Protein AF-A0A6G5R3B9-F1 (afdb_monomer)

Structure (mmCIF, N/CA/C/O backbone):
data_AF-A0A6G5R3B9-F1
#
_entry.id   AF-A0A6G5R3B9-F1
#
loop_
_atom_site.group_PDB
_atom_site.id
_atom_site.type_symbol
_atom_site.label_atom_id
_atom_site.label_alt_id
_atom_site.label_comp_id
_atom_site.label_asym_id
_atom_site.label_entity_id
_atom_site.label_seq_id
_atom_site.pdbx_PDB_ins_code
_atom_site.Cartn_x
_atom_site.Cartn_y
_atom_site.Cartn_z
_atom_site.occupancy
_atom_site.B_iso_or_equiv
_atom_site.auth_seq_id
_atom_site.auth_comp_id
_atom_site.auth_asym_id
_atom_site.auth_atom_id
_atom_site.pdbx_PDB_model_num
ATOM 1 N N . MET A 1 1 ? -19.213 12.180 7.618 1.00 56.50 1 MET A N 1
ATOM 2 C CA . MET A 1 1 ? -18.028 12.809 6.990 1.00 56.50 1 MET A CA 1
ATOM 3 C C . MET A 1 1 ? -17.253 11.734 6.245 1.00 56.50 1 MET A C 1
ATOM 5 O O . MET A 1 1 ? -17.249 10.604 6.716 1.00 56.50 1 MET A O 1
ATOM 9 N N . LYS A 1 2 ? -16.659 12.046 5.086 1.00 70.25 2 LYS A N 1
ATOM 10 C CA . LYS A 1 2 ? -15.743 11.108 4.414 1.00 70.25 2 LYS A CA 1
ATOM 11 C C . LYS A 1 2 ? -14.425 11.051 5.210 1.00 70.25 2 LYS A C 1
ATOM 13 O O . LYS A 1 2 ? -14.021 12.110 5.693 1.00 70.25 2 LYS A O 1
ATOM 18 N N . PRO A 1 3 ? -13.776 9.883 5.359 1.00 77.25 3 PRO A N 1
ATOM 19 C CA . PRO A 1 3 ? -12.455 9.799 5.979 1.00 77.25 3 PRO A CA 1
ATOM 20 C C . PRO A 1 3 ? -11.465 10.720 5.258 1.00 77.25 3 PRO A C 1
ATOM 22 O O . PRO A 1 3 ? -11.470 10.792 4.027 1.00 77.25 3 PRO A O 1
ATOM 25 N N . GLN A 1 4 ? -10.622 11.426 6.011 1.00 81.69 4 GLN A N 1
ATOM 26 C CA . GLN A 1 4 ? -9.548 12.234 5.440 1.00 81.69 4 GLN A CA 1
ATOM 27 C C . GLN A 1 4 ? -8.257 11.423 5.453 1.00 81.69 4 GLN A C 1
ATOM 29 O O . GLN A 1 4 ? -7.667 11.254 6.514 1.00 81.69 4 GLN A O 1
ATOM 34 N N . ASN A 1 5 ? -7.837 10.948 4.276 1.00 84.88 5 ASN A N 1
ATOM 35 C CA . ASN A 1 5 ? -6.619 10.154 4.123 1.00 84.88 5 ASN A CA 1
ATOM 36 C C . ASN A 1 5 ? -5.405 10.855 4.741 1.00 84.88 5 ASN A C 1
ATOM 38 O O . ASN A 1 5 ? -5.154 12.035 4.474 1.00 84.88 5 ASN A O 1
ATOM 42 N N . ILE A 1 6 ? -4.603 10.083 5.472 1.00 90.50 6 ILE A N 1
ATOM 43 C CA . ILE A 1 6 ? -3.259 10.492 5.874 1.00 90.50 6 ILE A CA 1
ATOM 44 C C . ILE A 1 6 ? -2.420 10.734 4.613 1.00 90.50 6 ILE A C 1
ATOM 46 O O . ILE A 1 6 ? -2.393 9.906 3.698 1.00 90.50 6 ILE A O 1
ATOM 50 N N . LYS A 1 7 ? -1.758 11.891 4.573 1.00 91.62 7 LYS A N 1
ATOM 51 C CA . LYS A 1 7 ? -0.744 12.244 3.579 1.00 91.62 7 LYS A CA 1
ATOM 52 C C . LYS A 1 7 ? 0.597 12.219 4.292 1.00 91.62 7 LYS A C 1
ATOM 54 O O . LYS A 1 7 ? 0.813 13.045 5.172 1.00 91.62 7 LYS A O 1
ATOM 59 N N . SER A 1 8 ? 1.437 11.248 3.969 1.00 89.38 8 SER A N 1
ATOM 60 C CA . SER A 1 8 ? 2.784 11.185 4.518 1.00 89.38 8 SER A CA 1
ATOM 61 C C . SER A 1 8 ? 3.747 12.034 3.685 1.00 89.38 8 SER A C 1
ATOM 63 O O . SER A 1 8 ? 3.457 12.387 2.539 1.00 89.38 8 SER A O 1
ATOM 65 N N . GLY A 1 9 ? 4.876 12.384 4.290 1.00 86.12 9 GLY A N 1
ATOM 66 C CA . GLY A 1 9 ? 5.941 13.193 3.705 1.00 86.12 9 GLY A CA 1
ATOM 67 C C . GLY A 1 9 ? 7.141 12.363 3.258 1.00 86.12 9 GLY A C 1
ATOM 68 O O . GLY A 1 9 ? 7.019 11.191 2.884 1.00 86.12 9 GLY A O 1
ATOM 69 N N . GLU A 1 10 ? 8.315 12.982 3.295 1.00 86.06 10 GLU A N 1
ATOM 70 C CA . GLU A 1 10 ? 9.565 12.350 2.882 1.00 86.06 10 GLU A CA 1
ATOM 71 C C . GLU A 1 10 ? 9.964 11.216 3.833 1.00 86.06 10 GLU A C 1
ATOM 73 O O . GLU A 1 10 ? 9.561 11.183 4.996 1.00 86.06 10 GLU A O 1
ATOM 78 N N . TYR A 1 11 ? 10.757 10.261 3.337 1.00 85.62 11 TYR A N 1
ATOM 79 C CA . TYR A 1 11 ? 11.266 9.133 4.130 1.00 85.62 11 TYR A CA 1
ATOM 80 C C . TYR A 1 11 ? 10.169 8.366 4.885 1.00 85.62 11 TYR A C 1
ATOM 82 O O . TYR A 1 11 ? 10.341 7.965 6.039 1.00 85.62 11 TYR A O 1
ATOM 90 N N . THR A 1 12 ? 9.018 8.185 4.233 1.00 88.25 12 THR A N 1
ATOM 91 C CA . THR A 1 12 ? 7.913 7.402 4.784 1.00 88.25 12 THR A CA 1
ATOM 92 C C . THR A 1 12 ? 8.336 5.946 4.965 1.00 88.25 12 THR A C 1
ATOM 94 O O . THR A 1 12 ? 8.810 5.322 4.017 1.00 88.25 12 THR A O 1
ATOM 97 N N . GLN A 1 13 ? 8.100 5.381 6.149 1.00 87.12 13 GLN A N 1
ATOM 98 C CA . GLN A 1 13 ? 8.350 3.968 6.441 1.00 87.12 13 GLN A CA 1
ATOM 99 C C . GLN A 1 13 ? 7.181 3.318 7.181 1.00 87.12 13 GLN A C 1
ATOM 101 O O . GLN A 1 13 ? 6.541 3.932 8.044 1.00 87.12 13 GLN A O 1
ATOM 106 N N . ILE A 1 14 ? 6.940 2.041 6.878 1.00 88.19 14 ILE A N 1
ATOM 107 C CA . ILE A 1 14 ? 6.053 1.177 7.656 1.00 88.19 14 ILE A CA 1
ATOM 108 C C . ILE A 1 14 ? 6.839 0.625 8.847 1.00 88.19 14 ILE A C 1
ATOM 110 O O . ILE A 1 14 ? 7.830 -0.071 8.685 1.00 88.19 14 ILE A O 1
ATOM 114 N N . ILE A 1 15 ? 6.378 0.917 10.063 1.00 87.00 15 ILE A N 1
ATOM 115 C CA . ILE A 1 15 ? 7.025 0.444 11.299 1.00 87.00 15 ILE A CA 1
ATOM 116 C C . ILE A 1 15 ? 6.544 -0.963 11.652 1.00 87.00 15 ILE A C 1
ATOM 118 O O . ILE A 1 15 ? 7.289 -1.789 12.167 1.00 87.00 15 ILE A O 1
ATOM 122 N N . SER A 1 16 ? 5.246 -1.210 11.470 1.00 80.75 16 SER A N 1
ATOM 123 C CA . SER A 1 16 ? 4.626 -2.500 11.772 1.00 80.75 16 SER A CA 1
ATOM 124 C C . SER A 1 16 ? 3.259 -2.603 11.108 1.00 80.75 16 SER A C 1
ATOM 126 O O . SER A 1 16 ? 2.480 -1.645 11.141 1.00 80.75 16 SER A O 1
ATOM 128 N N . GLY A 1 17 ? 2.971 -3.770 10.531 1.00 70.50 17 GLY A N 1
ATOM 129 C CA . GLY A 1 17 ? 1.651 -4.128 10.020 1.00 70.50 17 GLY A CA 1
ATOM 130 C C . GLY A 1 17 ? 0.786 -4.766 11.103 1.00 70.50 17 GLY A C 1
ATOM 131 O O . GLY A 1 17 ? 1.277 -5.513 11.953 1.00 70.50 17 GLY A O 1
ATOM 132 N N . ALA A 1 18 ? -0.514 -4.492 11.078 1.00 66.12 18 ALA A N 1
ATOM 133 C CA . ALA A 1 18 ? -1.452 -5.254 11.887 1.00 66.12 18 ALA A CA 1
ATOM 134 C C . ALA A 1 18 ? -1.640 -6.659 11.298 1.00 66.12 18 ALA A C 1
ATOM 136 O O . ALA A 1 18 ? -1.528 -6.876 10.091 1.00 66.12 18 ALA A O 1
ATOM 137 N N . LYS A 1 19 ? -1.966 -7.635 12.149 1.00 61.69 19 LYS A N 1
ATOM 138 C CA . LYS A 1 19 ? -2.357 -8.963 11.666 1.00 61.69 19 LYS A CA 1
ATOM 139 C C . LYS A 1 19 ? -3.733 -8.860 11.008 1.00 61.69 19 LYS A C 1
ATOM 141 O O . LYS A 1 19 ? -4.649 -8.298 11.606 1.00 61.69 19 LYS A O 1
ATOM 146 N N . ASN A 1 20 ? -3.869 -9.419 9.802 1.00 59.00 20 ASN A N 1
ATOM 147 C CA . ASN A 1 20 ? -5.153 -9.522 9.106 1.00 59.00 20 ASN A CA 1
ATOM 148 C C . ASN A 1 20 ? -6.224 -10.089 10.048 1.00 59.00 20 ASN A C 1
ATOM 150 O O . ASN A 1 20 ? -6.000 -11.100 10.718 1.00 59.00 20 ASN A O 1
ATOM 154 N N . VAL A 1 21 ? -7.390 -9.444 10.088 1.00 55.31 21 VAL A N 1
ATOM 155 C CA . VAL A 1 21 ? -8.541 -9.942 10.844 1.00 55.31 21 VAL A CA 1
ATOM 156 C C . VAL A 1 21 ? -9.086 -11.156 10.093 1.00 55.31 21 VAL A C 1
ATOM 158 O O . VAL A 1 21 ? -9.680 -11.018 9.025 1.00 55.31 21 VAL A O 1
ATOM 161 N N . SER A 1 22 ? -8.845 -12.360 10.613 1.00 43.34 22 SER A N 1
ATOM 162 C CA . SER A 1 22 ? -9.251 -13.601 9.955 1.00 43.34 22 SER A CA 1
ATOM 163 C C . SER A 1 22 ? -10.773 -13.784 10.004 1.00 43.34 22 SER A C 1
ATOM 165 O O . SER A 1 22 ? -11.402 -13.838 11.060 1.00 43.34 22 SER A O 1
ATOM 167 N N . GLY A 1 23 ? -11.386 -13.873 8.826 1.00 51.28 23 GLY A N 1
ATOM 168 C CA . GLY A 1 23 ? -12.807 -14.152 8.648 1.00 51.28 23 GLY A CA 1
ATOM 169 C C . GLY A 1 23 ? -13.193 -14.030 7.178 1.00 51.28 23 GLY A C 1
ATOM 170 O O . GLY A 1 23 ? -12.762 -13.095 6.505 1.00 51.28 23 GLY A O 1
ATOM 171 N N . LYS A 1 24 ? -13.996 -14.971 6.661 1.00 48.69 24 LYS A N 1
ATOM 172 C CA . LYS A 1 24 ? -14.506 -14.914 5.279 1.00 48.69 24 LYS A CA 1
ATOM 173 C C . LYS A 1 24 ? -15.148 -13.542 5.016 1.00 48.69 24 LYS A C 1
ATOM 175 O O . LYS A 1 24 ? -16.070 -13.161 5.732 1.00 48.69 24 LYS A O 1
ATOM 180 N N . GLY A 1 25 ? -14.643 -12.817 4.014 1.00 56.09 25 GLY A N 1
ATOM 181 C CA . GLY A 1 25 ? -15.168 -11.512 3.587 1.00 56.09 25 GLY A CA 1
ATOM 182 C C . GLY A 1 25 ? -14.800 -10.313 4.472 1.00 56.09 25 GLY A C 1
ATOM 183 O O . GLY A 1 25 ? -15.400 -9.255 4.321 1.00 56.09 25 GLY A O 1
ATOM 184 N N . LYS A 1 26 ? -13.852 -10.449 5.412 1.00 66.62 26 LYS A N 1
ATOM 185 C CA . LYS A 1 26 ? -13.404 -9.340 6.282 1.00 66.62 26 LYS A CA 1
ATOM 186 C C . LYS A 1 26 ? -11.974 -8.874 6.022 1.00 66.62 26 LYS A C 1
ATOM 188 O O . LYS A 1 26 ? -11.505 -7.990 6.732 1.00 66.62 26 LYS A O 1
ATOM 193 N N . GLU A 1 27 ? -11.282 -9.434 5.034 1.00 86.38 27 GLU A N 1
ATOM 194 C CA . GLU A 1 27 ? -9.974 -8.909 4.650 1.00 86.38 27 GLU A CA 1
ATOM 195 C C . GLU A 1 27 ? -10.163 -7.599 3.887 1.00 86.38 27 GLU A C 1
ATOM 197 O O . GLU A 1 27 ? -10.815 -7.542 2.845 1.00 86.38 27 GLU A O 1
ATOM 202 N N . TYR A 1 28 ? -9.603 -6.527 4.431 1.00 90.25 28 TYR A N 1
ATOM 203 C CA . TYR A 1 28 ? -9.568 -5.237 3.771 1.00 90.25 28 TYR A CA 1
ATOM 204 C C . TYR A 1 28 ? -8.252 -4.538 4.040 1.00 90.25 28 TYR A C 1
ATOM 206 O O . TYR A 1 28 ? -7.588 -4.750 5.057 1.00 90.25 28 TYR A O 1
ATOM 214 N N . LEU A 1 29 ? -7.925 -3.657 3.113 1.00 92.56 29 LEU A N 1
ATOM 215 C CA . LEU A 1 29 ? -6.812 -2.744 3.210 1.00 92.56 29 LEU A CA 1
ATOM 216 C C . LEU A 1 29 ? -7.344 -1.329 3.423 1.00 92.56 29 LEU A C 1
ATOM 218 O O . LEU A 1 29 ? -8.463 -0.982 3.037 1.00 92.56 29 LEU A O 1
ATOM 222 N N . VAL A 1 30 ? -6.523 -0.510 4.054 1.00 92.50 30 VAL A N 1
ATOM 223 C CA . VAL A 1 30 ? -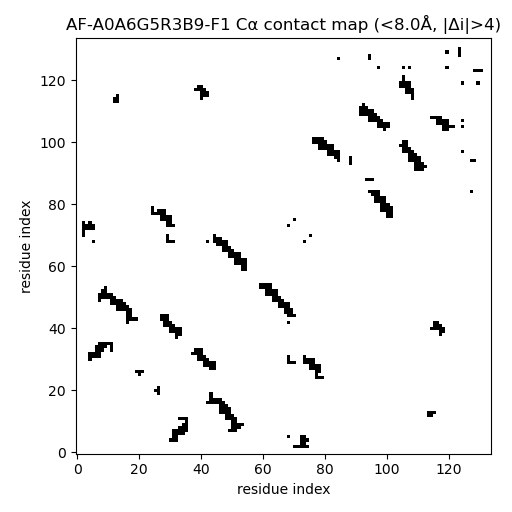6.715 0.927 4.200 1.00 92.50 30 VAL A CA 1
ATOM 224 C C . VAL A 1 30 ? -5.592 1.619 3.454 1.00 92.50 30 VAL A C 1
ATOM 226 O O . VAL A 1 30 ? -4.449 1.159 3.482 1.00 92.50 30 VAL A O 1
ATOM 229 N N . ARG A 1 31 ? -5.913 2.704 2.752 1.00 92.38 31 ARG A N 1
ATOM 230 C CA . ARG A 1 31 ? -4.904 3.422 1.968 1.00 92.38 31 ARG A CA 1
ATOM 231 C C . ARG A 1 31 ? -4.254 4.567 2.736 1.00 92.38 31 ARG A C 1
ATOM 233 O O . ARG A 1 31 ? -4.746 4.988 3.771 1.00 92.38 31 ARG A O 1
ATOM 240 N N . PHE A 1 32 ? -3.175 5.127 2.237 1.00 92.50 32 PHE A N 1
ATOM 241 C CA . PHE A 1 32 ? -2.725 6.470 2.591 1.00 92.50 32 PHE A CA 1
ATOM 242 C C . PHE A 1 32 ? -1.906 7.007 1.419 1.00 92.50 32 PHE A C 1
ATOM 244 O O . PHE A 1 32 ? -1.511 6.239 0.542 1.00 92.50 32 PHE A O 1
ATOM 251 N N . TYR A 1 33 ? -1.720 8.318 1.336 1.00 91.62 33 TYR A N 1
ATOM 252 C CA . TYR A 1 33 ? -0.903 8.895 0.271 1.00 91.62 33 TYR A CA 1
ATOM 253 C C . TYR A 1 33 ? 0.556 8.938 0.719 1.00 91.62 33 TYR A C 1
ATOM 255 O O . TYR A 1 33 ? 0.839 9.569 1.738 1.00 91.62 33 TYR A O 1
ATOM 263 N N . ASN A 1 34 ? 1.450 8.286 -0.025 1.00 88.75 34 ASN A N 1
ATOM 264 C CA . ASN A 1 34 ? 2.885 8.324 0.216 1.00 88.75 34 ASN A CA 1
ATOM 265 C C . ASN A 1 34 ? 3.533 9.457 -0.587 1.00 88.75 34 ASN A C 1
ATOM 267 O O . ASN A 1 34 ? 3.667 9.364 -1.807 1.00 88.75 34 ASN A O 1
ATOM 271 N N . GLY A 1 35 ? 3.961 10.515 0.105 1.00 85.38 35 GLY A N 1
ATOM 272 C CA . GLY A 1 35 ? 4.610 11.671 -0.515 1.00 85.38 35 GLY A CA 1
ATOM 273 C C . GLY A 1 35 ? 5.953 11.368 -1.186 1.00 85.38 35 GLY A C 1
ATOM 274 O O . GLY A 1 35 ? 6.281 12.031 -2.161 1.00 85.38 35 GLY A O 1
ATOM 275 N N . MET A 1 36 ? 6.691 10.351 -0.727 1.00 82.31 36 MET A N 1
ATOM 276 C CA . MET A 1 36 ? 8.008 9.984 -1.270 1.00 82.31 36 MET A CA 1
ATOM 277 C C . MET A 1 36 ? 7.927 9.452 -2.704 1.00 82.31 36 MET A C 1
ATOM 279 O O . MET A 1 36 ? 8.798 9.745 -3.513 1.00 82.31 36 MET 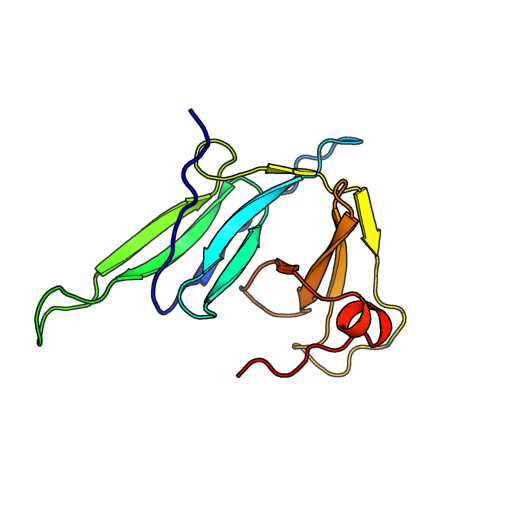A O 1
ATOM 283 N N . ILE A 1 37 ? 6.887 8.673 -3.010 1.00 83.06 37 ILE A N 1
ATOM 284 C CA . ILE A 1 37 ? 6.684 8.070 -4.338 1.00 83.06 37 ILE A CA 1
ATOM 285 C C . ILE A 1 37 ? 5.528 8.710 -5.115 1.00 83.06 37 ILE A C 1
ATOM 287 O O . ILE A 1 37 ? 5.267 8.336 -6.249 1.00 83.06 37 ILE A O 1
ATOM 291 N N . GLY A 1 38 ? 4.822 9.675 -4.519 1.00 87.88 38 GLY A N 1
ATOM 292 C CA . GLY A 1 38 ? 3.733 10.401 -5.174 1.00 87.88 38 GLY A CA 1
ATOM 293 C C . GLY A 1 38 ? 2.460 9.578 -5.410 1.00 87.88 38 GLY A C 1
ATOM 294 O O . GLY A 1 38 ? 1.648 9.932 -6.263 1.00 87.88 38 GLY A O 1
ATOM 295 N N . GLU A 1 39 ? 2.266 8.481 -4.674 1.00 89.06 39 GLU A N 1
ATOM 296 C CA . GLU A 1 39 ? 1.223 7.489 -4.957 1.00 89.06 39 GLU A CA 1
ATOM 297 C C . GLU A 1 39 ? 0.456 7.044 -3.704 1.00 89.06 39 GLU A C 1
ATOM 299 O O . GLU A 1 39 ? 0.893 7.218 -2.565 1.00 89.06 39 GLU A O 1
ATOM 304 N N . TYR A 1 40 ? -0.728 6.457 -3.909 1.00 91.38 40 TYR A N 1
ATOM 305 C CA . TYR A 1 40 ? -1.464 5.804 -2.828 1.00 91.38 40 TYR A CA 1
ATOM 306 C C . TYR A 1 40 ? -0.882 4.424 -2.540 1.00 91.38 40 TYR A C 1
ATOM 308 O O . TYR A 1 40 ? -0.814 3.572 -3.422 1.00 91.38 40 TYR A O 1
ATOM 316 N N . MET A 1 41 ? -0.579 4.189 -1.270 1.00 91.38 41 MET A N 1
ATOM 317 C CA . MET A 1 41 ? -0.222 2.881 -0.745 1.00 91.38 41 MET A CA 1
ATOM 318 C C . MET A 1 41 ? -1.369 2.290 0.054 1.00 91.38 41 MET A C 1
ATOM 320 O O . MET A 1 41 ? -2.147 3.021 0.665 1.00 91.38 41 MET A O 1
ATOM 324 N N . TYR A 1 42 ? -1.447 0.966 0.093 1.00 93.25 42 TYR A N 1
ATOM 325 C CA . TYR A 1 42 ? -2.455 0.219 0.830 1.00 93.25 42 TYR A CA 1
ATOM 326 C C . TYR A 1 42 ? -1.775 -0.678 1.860 1.00 93.25 42 TYR A C 1
ATOM 328 O O . TYR A 1 42 ? -0.734 -1.279 1.601 1.00 93.25 42 TYR A O 1
ATOM 336 N N . VAL A 1 43 ? -2.357 -0.752 3.051 1.00 91.56 43 VAL A N 1
ATOM 337 C CA . VAL A 1 43 ? -1.832 -1.505 4.193 1.00 91.56 43 VAL A CA 1
ATOM 338 C C . VAL A 1 43 ? -2.982 -2.114 4.988 1.00 91.56 43 VAL A C 1
ATOM 340 O O . VAL A 1 43 ? -4.140 -1.738 4.823 1.00 91.56 43 VAL A O 1
ATOM 343 N N . THR A 1 44 ? -2.685 -3.058 5.873 1.00 90.50 44 THR A N 1
ATOM 344 C CA . THR A 1 44 ? -3.671 -3.566 6.834 1.00 90.50 44 THR A CA 1
ATOM 345 C C . THR A 1 44 ? -4.137 -2.461 7.785 1.00 90.50 44 THR A C 1
ATOM 347 O O . THR A 1 44 ? -3.356 -1.586 8.161 1.00 90.50 44 THR A O 1
ATOM 350 N N . GLU A 1 45 ? -5.392 -2.497 8.228 1.00 89.81 45 GLU A N 1
ATOM 351 C CA . GLU A 1 45 ? -5.854 -1.554 9.253 1.00 89.81 45 GLU A CA 1
ATOM 352 C C . GLU A 1 45 ? -5.092 -1.727 10.567 1.00 89.81 45 GLU A C 1
ATOM 354 O O . GLU A 1 45 ? -4.949 -2.838 11.058 1.00 89.81 45 GLU A O 1
ATOM 359 N N . GLY A 1 46 ? -4.648 -0.619 11.159 1.00 89.88 46 GLY A N 1
ATOM 360 C CA . GLY A 1 46 ? -3.810 -0.603 12.355 1.00 89.88 46 GLY A CA 1
ATOM 361 C C . GLY A 1 46 ? -2.312 -0.532 12.049 1.00 89.88 46 GLY A C 1
ATOM 362 O O . GLY A 1 46 ? -1.516 -0.457 12.985 1.00 89.88 46 GLY A O 1
ATOM 363 N N . THR A 1 47 ? -1.915 -0.522 10.771 1.00 91.44 47 THR A N 1
ATOM 364 C CA . THR A 1 47 ? -0.518 -0.308 10.376 1.00 91.44 47 THR A CA 1
ATOM 365 C C . THR A 1 47 ? -0.009 1.035 10.886 1.00 91.44 47 THR A C 1
ATOM 367 O O . THR A 1 47 ? -0.652 2.073 10.711 1.00 91.44 47 THR A O 1
ATOM 370 N N . LYS A 1 48 ? 1.175 1.009 11.499 1.00 92.31 48 LYS A N 1
ATOM 371 C CA . LYS A 1 48 ? 1.877 2.204 11.968 1.00 92.31 48 LYS A CA 1
ATOM 372 C C . LYS A 1 48 ? 2.884 2.651 10.925 1.00 92.31 48 LYS A C 1
ATOM 374 O O . LYS A 1 48 ? 3.687 1.840 10.464 1.00 92.31 48 LYS A O 1
ATOM 379 N N . ILE A 1 49 ? 2.872 3.940 10.624 1.00 91.75 49 ILE A N 1
ATOM 380 C CA . ILE A 1 49 ? 3.839 4.580 9.737 1.00 91.75 49 ILE A CA 1
ATOM 381 C C . ILE A 1 49 ? 4.526 5.742 10.449 1.00 91.75 49 ILE A C 1
ATOM 383 O O . ILE A 1 49 ? 3.963 6.323 11.386 1.00 91.75 49 ILE A O 1
ATOM 387 N N . TYR A 1 50 ? 5.712 6.104 9.973 1.00 92.25 50 TYR A N 1
ATOM 388 C CA . TYR A 1 50 ? 6.293 7.419 10.228 1.00 92.25 50 TYR A CA 1
ATOM 389 C C . TYR A 1 50 ? 6.795 8.048 8.934 1.00 92.25 50 TYR A C 1
ATOM 391 O O . TYR A 1 50 ? 7.023 7.344 7.954 1.00 92.25 50 TYR A O 1
ATOM 399 N N . TRP A 1 51 ? 6.957 9.366 8.943 1.00 92.62 51 TRP A N 1
ATOM 400 C CA . TRP A 1 51 ? 7.598 10.128 7.873 1.00 92.62 51 TRP A CA 1
ATOM 401 C C . TRP A 1 51 ? 8.303 11.358 8.448 1.00 92.62 51 TRP A C 1
ATOM 403 O O . TRP A 1 51 ? 8.151 11.675 9.633 1.00 92.62 51 TRP A O 1
ATOM 413 N N . LEU A 1 52 ? 9.087 12.034 7.615 1.00 90.25 52 LEU A N 1
ATOM 414 C CA . LEU A 1 52 ? 9.679 13.333 7.902 1.00 90.25 52 LEU A CA 1
ATOM 415 C C . LEU A 1 52 ? 8.853 14.437 7.240 1.00 90.25 52 LEU A C 1
ATOM 417 O O . LEU A 1 52 ? 8.500 14.348 6.062 1.00 90.25 52 LEU A O 1
ATOM 421 N N . GLU A 1 53 ? 8.538 15.473 8.011 1.00 88.12 53 GLU A N 1
ATOM 422 C CA . GLU A 1 53 ? 8.074 16.751 7.473 1.00 88.12 53 GLU A CA 1
ATOM 423 C C . GLU A 1 53 ? 9.233 17.747 7.495 1.00 88.12 53 GLU A C 1
ATOM 425 O O . GLU A 1 53 ? 9.869 17.892 8.552 1.00 88.12 53 GLU A O 1
ATOM 430 N N . PRO A 1 54 ? 9.517 18.417 6.360 1.00 81.00 54 PRO A N 1
ATOM 431 C CA . PRO A 1 54 ? 10.556 19.428 6.314 1.00 81.00 54 PRO A CA 1
ATOM 432 C C . PRO A 1 54 ? 10.226 20.546 7.301 1.00 81.00 54 PRO A C 1
ATOM 434 O O . PRO A 1 54 ? 9.062 20.908 7.501 1.00 81.00 54 PRO A O 1
ATOM 437 N N . GLY A 1 55 ? 11.265 21.078 7.939 1.00 77.12 55 GLY A N 1
ATOM 438 C CA . GLY A 1 55 ? 11.134 22.288 8.739 1.00 77.12 55 GLY A CA 1
ATOM 439 C C . GLY A 1 55 ? 10.617 23.461 7.899 1.00 77.12 55 GLY A C 1
ATOM 440 O O . GLY A 1 55 ? 10.839 23.525 6.691 1.00 77.12 55 GLY A O 1
ATOM 441 N N . ASP A 1 56 ? 9.933 24.403 8.546 1.00 74.94 56 ASP A N 1
ATOM 442 C CA . ASP A 1 56 ? 9.323 25.549 7.861 1.00 74.94 56 ASP A CA 1
ATOM 443 C C . ASP A 1 56 ? 10.388 26.541 7.334 1.00 74.94 56 ASP A C 1
ATOM 445 O O . ASP A 1 56 ? 10.106 27.349 6.447 1.00 74.94 56 ASP A O 1
ATOM 449 N N . TYR A 1 57 ? 11.623 26.468 7.853 1.00 73.19 57 TYR A N 1
ATOM 450 C CA . TYR A 1 57 ? 12.733 27.363 7.519 1.00 73.19 57 TYR A CA 1
ATOM 451 C C . TYR A 1 57 ? 14.057 26.624 7.275 1.00 73.19 57 TYR A C 1
ATOM 453 O O . TYR A 1 57 ? 14.323 25.554 7.823 1.00 73.19 57 TYR A O 1
ATOM 461 N N . ILE A 1 58 ? 14.940 27.238 6.477 1.00 69.44 58 ILE A N 1
ATOM 462 C CA . ILE A 1 58 ? 16.299 26.732 6.229 1.00 69.44 58 ILE A CA 1
ATOM 463 C C . ILE A 1 58 ? 17.065 26.659 7.558 1.00 69.44 58 ILE A C 1
ATOM 465 O O . ILE A 1 58 ? 17.314 27.683 8.192 1.00 69.44 58 ILE A O 1
ATOM 469 N N . GLY A 1 59 ? 17.471 25.447 7.947 1.00 69.06 59 GLY A N 1
AT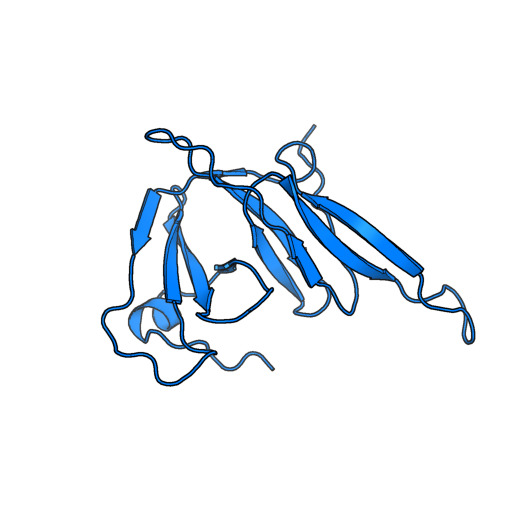OM 470 C CA . GLY A 1 59 ? 18.201 25.171 9.189 1.00 69.06 59 GLY A CA 1
ATOM 471 C C . GLY A 1 59 ? 17.355 24.534 10.295 1.00 69.06 59 GLY A C 1
ATOM 472 O O . GLY A 1 59 ? 17.926 24.041 11.272 1.00 69.06 59 GLY A O 1
ATOM 473 N N . ASP A 1 60 ? 16.030 24.480 10.133 1.00 80.44 60 ASP A N 1
ATOM 474 C CA . ASP A 1 60 ? 15.172 23.696 11.016 1.00 80.44 60 ASP A CA 1
ATOM 475 C C . ASP A 1 60 ? 15.417 22.199 10.805 1.00 80.44 60 ASP A C 1
ATOM 477 O O . ASP A 1 60 ? 15.658 21.724 9.696 1.00 80.44 60 ASP A O 1
ATOM 481 N N . LYS A 1 61 ? 15.362 21.439 11.899 1.00 79.88 61 LYS A N 1
ATOM 482 C CA . LYS A 1 61 ? 15.433 19.979 11.829 1.00 79.88 61 LYS A CA 1
ATOM 483 C C . LYS A 1 61 ? 14.098 19.428 11.350 1.00 79.88 61 LYS A C 1
ATOM 485 O O . LYS A 1 61 ? 13.052 19.856 11.841 1.00 79.88 61 LYS A O 1
ATOM 490 N N . ASP A 1 62 ? 14.159 18.413 10.497 1.00 84.44 62 ASP A N 1
ATOM 491 C CA . ASP A 1 62 ? 12.976 17.666 10.080 1.00 84.44 62 ASP A CA 1
ATOM 492 C C . ASP A 1 62 ? 12.212 17.119 11.288 1.00 84.44 62 ASP A C 1
ATOM 494 O O . ASP A 1 62 ? 12.787 16.591 12.253 1.00 84.44 62 ASP A O 1
ATOM 498 N N . LYS A 1 63 ? 10.886 17.226 11.223 1.00 89.06 63 LYS A N 1
ATOM 499 C CA . LYS A 1 63 ? 9.989 16.713 12.256 1.00 89.06 63 LYS A CA 1
ATOM 500 C C . LYS A 1 63 ? 9.628 15.272 11.918 1.00 89.06 63 LYS A C 1
ATOM 502 O O . LYS A 1 63 ? 9.104 14.986 10.846 1.00 89.06 63 LYS A O 1
ATOM 507 N N . LYS A 1 64 ? 9.882 14.353 12.855 1.00 90.75 64 LYS A N 1
A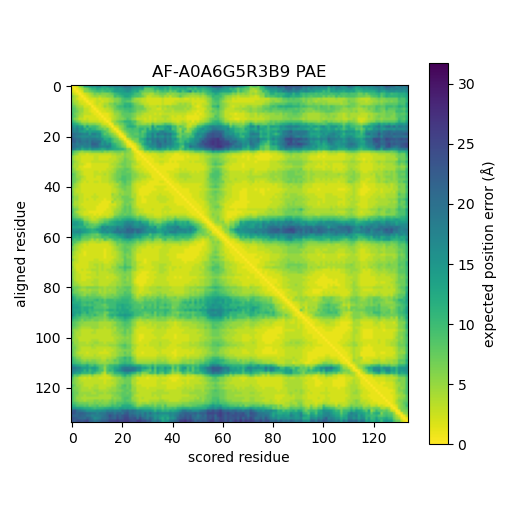TOM 508 C CA . LYS A 1 64 ? 9.407 12.966 12.758 1.00 90.75 64 LYS A CA 1
ATOM 509 C C . LYS A 1 64 ? 7.929 12.901 13.118 1.00 90.75 64 LYS A C 1
ATOM 511 O O . LYS A 1 64 ? 7.559 13.176 14.258 1.00 90.75 64 LYS A O 1
ATOM 516 N N . MET A 1 65 ? 7.115 12.480 12.163 1.00 93.94 65 MET A N 1
ATOM 517 C CA . MET A 1 65 ? 5.671 12.337 12.298 1.00 93.94 65 MET A CA 1
ATOM 518 C C . MET A 1 65 ? 5.292 10.867 12.374 1.00 93.94 65 MET A C 1
ATOM 520 O O . MET A 1 65 ? 5.885 10.053 11.680 1.00 93.94 65 MET A O 1
ATOM 524 N N . PHE A 1 66 ? 4.292 10.524 13.185 1.00 93.38 66 PHE A N 1
ATOM 525 C CA . PHE A 1 66 ? 3.818 9.150 13.356 1.00 93.38 66 PHE A CA 1
ATOM 526 C C . PHE A 1 66 ? 2.306 9.090 13.193 1.00 93.38 66 PHE A C 1
ATOM 528 O O . PHE A 1 66 ? 1.587 9.949 13.705 1.00 93.38 66 PHE A O 1
ATOM 535 N N . ALA A 1 67 ? 1.809 8.034 12.554 1.00 93.06 67 ALA A N 1
ATOM 536 C CA . ALA A 1 67 ? 0.377 7.779 12.489 1.00 93.06 67 ALA A CA 1
ATOM 537 C C . ALA A 1 67 ? 0.051 6.285 12.478 1.00 93.06 67 ALA A C 1
ATOM 539 O O . ALA A 1 67 ? 0.862 5.445 12.093 1.00 93.06 67 ALA A O 1
ATOM 540 N N . THR A 1 68 ? -1.174 5.964 12.894 1.00 93.62 68 THR A N 1
ATOM 541 C CA . THR A 1 68 ? -1.776 4.638 12.711 1.00 93.62 68 THR A CA 1
ATOM 542 C C . THR A 1 68 ? -2.867 4.750 11.654 1.00 93.62 68 THR A C 1
ATOM 544 O O . THR A 1 68 ? -3.818 5.517 11.833 1.00 93.62 68 THR A O 1
ATOM 547 N N . ILE A 1 69 ? -2.738 4.010 10.553 1.00 91.69 69 ILE A N 1
ATOM 548 C CA . ILE A 1 69 ? -3.718 4.034 9.463 1.00 91.69 69 ILE A CA 1
ATOM 549 C C . ILE A 1 69 ? -4.924 3.188 9.861 1.00 91.69 69 ILE A C 1
ATOM 551 O O . ILE A 1 69 ? -4.788 2.024 10.234 1.00 91.69 69 ILE A O 1
ATOM 555 N N . THR A 1 70 ? -6.117 3.767 9.783 1.00 91.81 70 THR A N 1
ATOM 556 C CA . THR A 1 70 ? -7.379 3.106 10.125 1.00 91.81 70 THR A CA 1
ATOM 557 C C . THR A 1 70 ? -8.473 3.498 9.145 1.00 91.81 70 THR A C 1
ATOM 559 O O . THR A 1 70 ? -8.376 4.510 8.459 1.00 91.81 70 THR A O 1
ATOM 562 N N . SER A 1 71 ? -9.569 2.749 9.116 1.00 90.25 71 SER A N 1
ATOM 563 C CA . SER A 1 71 ? -10.738 3.079 8.296 1.00 90.25 71 SER A CA 1
ATOM 564 C C . SER A 1 71 ? -11.492 4.338 8.759 1.00 90.25 71 SER A C 1
ATOM 566 O O . SER A 1 71 ? -12.368 4.832 8.053 1.00 90.25 71 SER A O 1
ATOM 568 N N . ASN A 1 72 ? -11.126 4.901 9.916 1.00 90.94 72 ASN A N 1
ATOM 569 C CA . ASN A 1 72 ? -11.638 6.190 10.387 1.00 90.94 72 ASN A CA 1
ATOM 570 C C . ASN A 1 72 ? -10.882 7.379 9.775 1.00 90.94 72 ASN A C 1
ATOM 572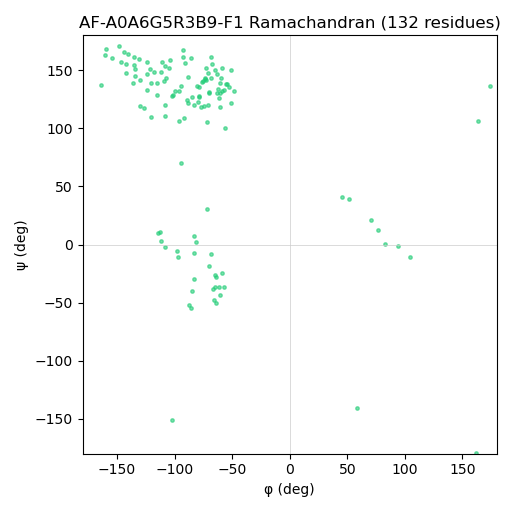 O O . ASN A 1 72 ? -11.456 8.453 9.608 1.00 90.94 72 ASN A O 1
ATOM 576 N N . ASN A 1 73 ? -9.601 7.193 9.445 1.00 91.19 73 ASN A N 1
ATOM 577 C CA . ASN A 1 73 ? -8.735 8.220 8.854 1.00 91.19 73 ASN A CA 1
ATOM 578 C C . ASN A 1 73 ? -8.307 7.881 7.421 1.00 91.19 73 ASN A C 1
ATOM 580 O O . ASN A 1 73 ? -7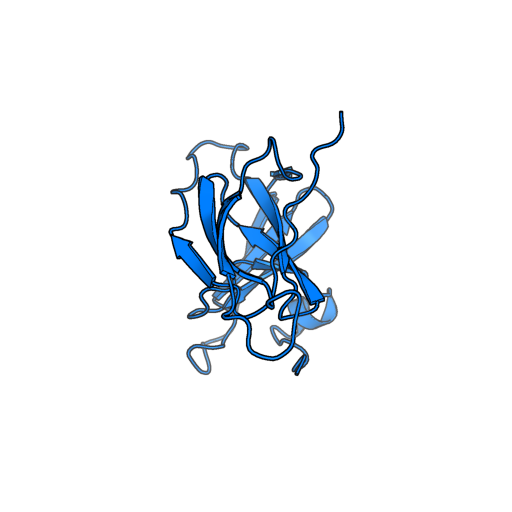.435 8.530 6.855 1.00 91.19 73 ASN A O 1
ATOM 584 N N . SER A 1 74 ? -8.909 6.857 6.829 1.00 90.69 74 SER A N 1
ATOM 585 C CA . SER A 1 74 ? -8.675 6.479 5.452 1.00 90.69 74 SER A CA 1
ATOM 586 C C . SER A 1 74 ? -9.803 5.619 4.906 1.00 90.69 74 SER A C 1
ATOM 588 O O . SER A 1 74 ? -10.611 5.055 5.639 1.00 90.69 74 SER A O 1
ATOM 590 N N . GLU A 1 75 ? -9.862 5.521 3.588 1.00 91.75 75 GLU A N 1
ATOM 591 C CA . GLU A 1 75 ? -10.807 4.672 2.893 1.00 91.75 75 GLU A CA 1
ATOM 592 C C . GLU A 1 75 ? -10.430 3.186 2.960 1.00 91.75 75 GLU A C 1
ATOM 594 O O . GLU A 1 75 ? -9.263 2.799 2.845 1.00 91.75 75 GLU A O 1
ATOM 599 N N . LYS A 1 76 ? -11.469 2.366 3.132 1.00 91.25 76 LYS A N 1
ATOM 600 C CA . LYS A 1 76 ? -11.419 0.910 3.242 1.00 91.25 76 LYS A CA 1
ATOM 601 C C . LYS A 1 76 ? -11.653 0.255 1.882 1.00 91.25 76 LYS A C 1
ATOM 603 O O . LYS A 1 76 ? -12.586 0.628 1.178 1.00 91.25 76 LYS A O 1
ATOM 608 N N . TYR A 1 77 ? -10.857 -0.762 1.568 1.00 92.25 77 TYR A N 1
ATOM 609 C CA . TYR A 1 77 ? -10.911 -1.523 0.322 1.00 92.25 77 TYR A CA 1
ATOM 610 C C . TYR A 1 77 ? -10.948 -3.016 0.616 1.00 92.25 77 TYR A C 1
ATOM 612 O O . TYR A 1 77 ? -10.013 -3.546 1.210 1.00 92.25 77 TYR A O 1
ATOM 620 N N . PHE A 1 78 ? -12.013 -3.696 0.202 1.00 91.81 78 PHE A N 1
ATOM 621 C CA . PHE A 1 78 ? -12.169 -5.128 0.439 1.00 91.81 78 PHE A CA 1
ATOM 622 C C . PHE A 1 78 ? -11.351 -5.953 -0.548 1.00 91.81 78 PHE A C 1
ATOM 624 O O . PHE A 1 78 ? -11.341 -5.683 -1.753 1.00 91.81 78 PHE A O 1
ATOM 631 N N . VAL A 1 79 ? -10.669 -6.960 -0.011 1.00 91.75 79 VAL A N 1
ATOM 632 C CA . VAL A 1 79 ? -9.907 -7.933 -0.786 1.00 91.75 79 VAL A CA 1
ATOM 633 C C . VAL A 1 79 ? -10.873 -8.959 -1.359 1.00 91.75 79 VAL A C 1
ATOM 635 O O . VAL A 1 79 ? -11.582 -9.636 -0.615 1.00 91.75 79 VAL A O 1
ATOM 638 N N . LYS A 1 80 ? -10.868 -9.092 -2.685 1.00 91.56 80 LYS A N 1
ATOM 639 C CA . LYS A 1 80 ? -11.609 -10.126 -3.404 1.00 91.56 80 LYS A CA 1
ATOM 640 C C . LYS A 1 80 ? -10.786 -11.408 -3.488 1.00 91.56 80 LYS A C 1
ATOM 642 O O . LYS A 1 80 ? -11.256 -12.455 -3.061 1.00 91.56 80 LYS A O 1
ATOM 647 N N . ASN A 1 81 ? -9.559 -11.315 -4.004 1.00 91.00 81 ASN A N 1
ATOM 648 C CA . ASN A 1 81 ? -8.665 -12.456 -4.189 1.00 91.00 81 ASN A CA 1
ATOM 649 C C . ASN A 1 81 ? -7.210 -12.084 -3.897 1.00 91.00 81 ASN A C 1
ATOM 651 O O . ASN A 1 81 ? -6.769 -10.975 -4.194 1.00 91.00 81 ASN A O 1
ATOM 655 N N . LYS A 1 82 ? -6.450 -13.056 -3.389 1.00 90.12 82 LYS A N 1
ATOM 656 C CA . LYS A 1 82 ? -4.984 -13.028 -3.384 1.00 90.12 82 LYS A CA 1
ATOM 657 C C . LYS A 1 82 ? -4.490 -13.928 -4.503 1.00 90.12 82 LYS A C 1
ATOM 659 O O . LYS A 1 82 ? -4.919 -15.077 -4.597 1.00 90.12 82 LYS A O 1
ATOM 664 N N . ILE A 1 83 ? -3.622 -13.395 -5.349 1.00 90.75 83 ILE A N 1
ATOM 665 C CA . ILE A 1 83 ? -3.111 -14.082 -6.530 1.00 90.75 83 ILE A CA 1
ATOM 666 C C . ILE A 1 83 ? -1.602 -14.156 -6.386 1.00 90.75 83 ILE A C 1
ATOM 668 O O . ILE A 1 83 ? -0.909 -13.143 -6.459 1.00 90.75 83 ILE A O 1
ATOM 672 N N . PHE A 1 84 ? -1.097 -15.360 -6.157 1.00 86.94 84 PHE A N 1
ATOM 673 C CA . PHE A 1 84 ? 0.336 -15.586 -6.175 1.00 86.94 84 PHE A CA 1
ATOM 674 C C . PHE A 1 84 ? 0.828 -15.555 -7.617 1.00 86.94 84 PHE A C 1
ATOM 676 O O . PHE A 1 84 ? 0.147 -15.995 -8.542 1.00 86.94 84 PHE A O 1
ATOM 683 N N . ARG A 1 85 ? 2.019 -15.003 -7.779 1.00 83.44 85 ARG A N 1
ATOM 684 C CA . ARG A 1 85 ? 2.802 -15.050 -9.011 1.00 83.44 85 ARG A CA 1
ATOM 685 C C . ARG A 1 85 ? 2.951 -16.469 -9.546 1.00 83.44 85 ARG A C 1
ATOM 687 O O . ARG A 1 85 ? 3.054 -17.433 -8.787 1.00 83.44 85 ARG A O 1
ATOM 694 N N . ASN A 1 86 ? 3.076 -16.549 -10.863 1.00 81.12 86 ASN A N 1
ATOM 695 C CA . ASN A 1 86 ? 3.316 -17.792 -11.586 1.00 81.12 86 ASN A CA 1
ATOM 696 C C . ASN A 1 86 ? 4.803 -18.015 -11.903 1.00 81.12 86 ASN A C 1
ATOM 698 O O . ASN A 1 86 ? 5.181 -19.098 -12.347 1.00 81.12 86 ASN A O 1
ATOM 702 N N . THR A 1 87 ? 5.650 -17.001 -11.697 1.00 81.06 87 THR A N 1
ATOM 703 C CA . THR A 1 87 ? 7.084 -17.041 -12.019 1.00 81.06 87 THR A CA 1
ATOM 704 C C . THR A 1 87 ? 7.975 -17.208 -10.784 1.00 81.06 87 THR A C 1
ATOM 706 O O . THR A 1 87 ? 7.591 -16.892 -9.657 1.00 81.06 87 THR A O 1
ATOM 709 N N . SER A 1 88 ? 9.208 -17.687 -10.985 1.00 84.44 88 SER A N 1
ATOM 710 C CA . SER A 1 88 ? 10.223 -17.737 -9.924 1.00 84.44 88 SER A CA 1
ATOM 711 C C . SER A 1 88 ? 10.776 -16.339 -9.608 1.00 84.44 88 SER A C 1
ATOM 713 O O . SER A 1 88 ? 10.932 -15.523 -10.518 1.00 84.44 88 SER A O 1
ATOM 715 N N . PRO A 1 89 ? 11.068 -16.002 -8.336 1.00 81.25 89 PRO A N 1
ATOM 716 C CA . PRO A 1 89 ? 11.695 -14.725 -7.992 1.00 81.25 89 PRO A CA 1
ATOM 717 C C . PRO A 1 89 ? 13.053 -14.569 -8.645 1.00 81.25 89 PRO A C 1
ATOM 719 O O . PRO A 1 89 ? 13.849 -15.502 -8.657 1.00 81.25 89 PRO A O 1
ATOM 722 N N . ILE A 1 90 ? 13.315 -13.360 -9.127 1.00 80.88 90 ILE A N 1
ATOM 723 C CA . ILE A 1 90 ? 14.622 -12.960 -9.655 1.00 80.88 90 ILE A CA 1
ATOM 724 C C . ILE A 1 90 ? 15.453 -12.193 -8.614 1.00 80.88 90 ILE A C 1
ATOM 726 O O . ILE A 1 90 ? 16.618 -11.900 -8.852 1.00 80.88 90 ILE A O 1
ATOM 730 N N . GLY A 1 91 ? 14.868 -11.885 -7.453 1.00 78.38 91 GLY A N 1
ATOM 731 C CA . GLY A 1 91 ? 15.509 -11.182 -6.341 1.00 78.38 91 GLY A CA 1
ATOM 732 C C . GLY A 1 91 ? 14.492 -10.597 -5.361 1.00 78.38 91 GLY A C 1
ATOM 733 O O . GLY A 1 91 ? 13.285 -10.719 -5.570 1.00 78.38 91 GLY A O 1
ATOM 734 N N . ASN A 1 92 ? 14.976 -9.925 -4.319 1.00 74.19 92 ASN A N 1
ATOM 735 C CA . ASN A 1 92 ? 14.156 -9.423 -3.208 1.00 74.19 92 ASN A CA 1
ATOM 736 C C . ASN A 1 92 ? 13.136 -8.343 -3.622 1.00 74.19 92 ASN A C 1
ATOM 738 O O . ASN A 1 92 ? 12.068 -8.244 -3.029 1.00 74.19 92 ASN A O 1
ATOM 742 N N . GLY A 1 93 ? 13.410 -7.598 -4.697 1.00 75.69 93 GLY A N 1
ATOM 743 C CA . GLY A 1 93 ? 12.457 -6.656 -5.302 1.00 75.69 93 GLY A CA 1
ATOM 744 C C . GLY A 1 93 ? 11.426 -7.300 -6.239 1.00 75.69 93 GLY A C 1
ATOM 745 O O . GLY A 1 93 ? 10.625 -6.590 -6.841 1.00 75.69 93 GLY A O 1
ATOM 746 N N . SER A 1 94 ? 11.439 -8.629 -6.404 1.00 82.31 94 SER A N 1
ATOM 747 C CA . SER A 1 94 ? 10.402 -9.310 -7.189 1.00 82.31 94 SER A CA 1
ATOM 748 C C . SER A 1 94 ? 9.051 -9.148 -6.507 1.00 82.31 94 SER A C 1
ATOM 750 O O . SER A 1 94 ? 8.973 -9.105 -5.279 1.00 82.31 94 SER A O 1
ATOM 752 N N . ILE A 1 95 ? 7.983 -9.129 -7.302 1.00 87.06 95 ILE A N 1
ATOM 753 C CA . ILE A 1 95 ? 6.619 -9.223 -6.777 1.00 87.06 95 ILE A CA 1
ATOM 754 C C . ILE A 1 95 ? 6.498 -10.517 -5.969 1.00 87.06 95 ILE A C 1
ATOM 756 O O . ILE A 1 95 ? 6.943 -11.566 -6.427 1.00 87.06 95 ILE A O 1
ATOM 760 N N . ASP A 1 96 ? 5.923 -10.437 -4.774 1.00 87.12 96 ASP A N 1
ATOM 761 C CA . ASP A 1 96 ? 5.590 -11.592 -3.937 1.00 87.12 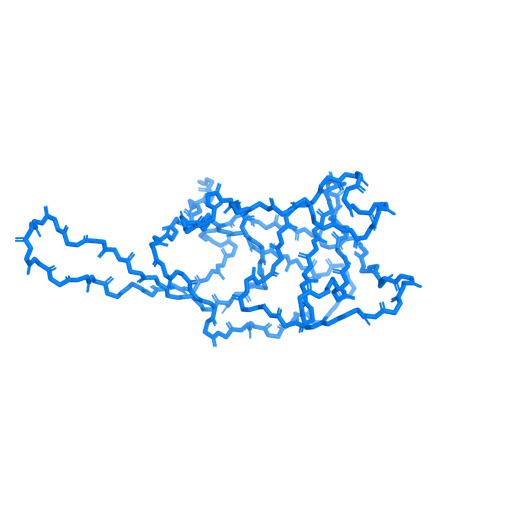96 ASP A CA 1
ATOM 762 C C . ASP A 1 96 ? 4.208 -12.134 -4.291 1.00 87.12 96 ASP A C 1
ATOM 764 O O . ASP A 1 96 ? 4.036 -13.313 -4.599 1.00 87.12 96 ASP A O 1
ATOM 768 N N . HIS A 1 97 ? 3.214 -11.249 -4.307 1.00 89.81 97 HIS A N 1
ATOM 769 C CA . HIS A 1 97 ? 1.857 -11.569 -4.718 1.00 89.81 97 HIS A CA 1
ATOM 770 C C . HIS A 1 97 ? 1.080 -10.311 -5.109 1.00 89.81 97 HIS A C 1
ATOM 772 O O . HIS A 1 97 ? 1.480 -9.173 -4.840 1.00 89.81 97 HIS A O 1
ATOM 778 N N . PHE A 1 98 ? -0.073 -10.551 -5.724 1.00 92.06 98 PHE A N 1
ATOM 779 C CA . PHE A 1 98 ? -1.059 -9.543 -6.062 1.00 92.06 98 PHE A CA 1
ATOM 780 C C . PHE A 1 98 ? -2.320 -9.693 -5.218 1.00 92.06 98 PHE A C 1
ATOM 782 O O . PHE A 1 98 ? -2.666 -10.777 -4.735 1.00 92.06 98 PHE A O 1
ATOM 789 N N . VAL A 1 99 ? -3.046 -8.591 -5.095 1.00 92.44 99 VAL A N 1
ATOM 790 C CA . VAL A 1 99 ? -4.341 -8.512 -4.431 1.00 92.44 99 VAL A CA 1
ATOM 791 C C . VAL A 1 99 ? -5.334 -7.872 -5.389 1.00 92.44 99 VAL A C 1
ATOM 793 O O . VAL A 1 99 ? -5.183 -6.713 -5.765 1.00 92.44 99 VAL A O 1
ATOM 796 N N . GLU A 1 100 ? -6.366 -8.620 -5.768 1.00 93.81 100 GLU A N 1
ATOM 797 C CA . GLU A 1 100 ? -7.527 -8.077 -6.468 1.00 93.81 100 GLU A CA 1
ATOM 798 C C . GLU A 1 100 ? -8.509 -7.530 -5.426 1.00 93.81 100 GLU A C 1
ATOM 800 O O . GLU A 1 100 ? -8.905 -8.236 -4.492 1.00 93.81 100 GLU A O 1
ATOM 805 N N . LEU A 1 101 ? -8.911 -6.275 -5.583 1.00 94.00 101 LEU A N 1
ATOM 806 C CA . LEU A 1 101 ? -9.923 -5.625 -4.757 1.00 94.00 101 LEU A CA 1
ATOM 807 C C . LEU A 1 101 ? -11.321 -5.812 -5.363 1.00 94.00 101 LEU A C 1
ATOM 809 O O . LEU A 1 101 ? -11.471 -5.979 -6.573 1.00 94.00 101 LEU A O 1
ATOM 813 N N . GLU A 1 102 ? -12.375 -5.726 -4.547 1.00 93.12 102 GLU A N 1
ATOM 814 C CA . GLU A 1 102 ? -13.766 -5.869 -5.027 1.00 93.12 102 GLU A CA 1
ATOM 815 C C . GLU A 1 102 ? -14.159 -4.842 -6.103 1.00 93.12 102 GLU A C 1
ATOM 817 O O . GLU A 1 102 ? -15.031 -5.105 -6.928 1.00 93.12 102 GLU A O 1
ATOM 822 N N . ASN A 1 103 ? -13.489 -3.689 -6.136 1.00 92.25 103 ASN A N 1
ATOM 823 C CA . ASN A 1 103 ? -13.688 -2.657 -7.154 1.00 92.25 103 ASN A CA 1
ATOM 824 C C . ASN A 1 103 ? -12.896 -2.902 -8.457 1.00 92.25 103 ASN A C 1
ATOM 826 O O . ASN A 1 103 ? -12.857 -2.019 -9.312 1.00 92.25 103 ASN A O 1
ATOM 830 N N . GLY A 1 104 ? -12.252 -4.064 -8.604 1.00 93.06 104 GLY A N 1
ATOM 831 C CA . GLY A 1 104 ? -11.506 -4.466 -9.799 1.00 93.06 104 GLY A CA 1
ATOM 832 C C . GLY A 1 104 ? -10.077 -3.927 -9.885 1.00 93.06 104 GLY A C 1
ATOM 833 O O . GLY A 1 104 ? -9.379 -4.224 -10.852 1.00 93.06 104 GLY A O 1
ATOM 834 N N . LYS A 1 105 ? -9.618 -3.151 -8.896 1.00 94.50 105 LYS A N 1
ATOM 835 C CA . LYS A 1 105 ? -8.215 -2.729 -8.818 1.00 94.50 105 LYS A CA 1
ATOM 836 C C . LYS A 1 105 ? -7.315 -3.901 -8.453 1.00 94.50 105 LYS A C 1
ATOM 838 O O . LYS A 1 105 ? -7.706 -4.767 -7.671 1.00 94.50 105 LYS A O 1
ATOM 843 N N . ILE A 1 106 ? -6.091 -3.872 -8.966 1.00 94.44 106 ILE A N 1
ATOM 844 C CA . ILE A 1 106 ? -5.055 -4.852 -8.655 1.00 94.44 106 ILE A CA 1
ATOM 845 C C . ILE A 1 106 ? -3.927 -4.124 -7.941 1.00 94.44 106 ILE A C 1
ATOM 847 O O . ILE A 1 106 ? -3.449 -3.089 -8.405 1.00 94.44 106 ILE A O 1
ATOM 851 N N . LEU A 1 107 ? -3.523 -4.661 -6.799 1.00 93.81 107 LEU A N 1
ATOM 852 C CA . LEU A 1 107 ? -2.377 -4.187 -6.046 1.00 93.81 107 LEU A CA 1
ATOM 853 C C . LEU A 1 107 ? -1.270 -5.235 -6.084 1.00 93.81 107 LEU A C 1
ATOM 855 O O . LEU A 1 107 ? -1.562 -6.428 -6.094 1.00 93.81 107 LEU A O 1
ATOM 859 N N . ALA A 1 108 ? -0.019 -4.801 -6.049 1.00 91.06 108 ALA A N 1
ATOM 860 C CA . ALA A 1 108 ? 1.150 -5.663 -5.941 1.00 91.06 108 ALA A CA 1
ATOM 861 C C . ALA A 1 108 ? 1.964 -5.300 -4.696 1.00 91.06 108 ALA A C 1
ATOM 863 O O . ALA A 1 108 ? 1.979 -4.146 -4.262 1.00 91.06 108 ALA A O 1
ATOM 864 N N . THR A 1 109 ? 2.651 -6.290 -4.134 1.00 88.25 109 THR A N 1
ATOM 865 C CA . THR A 1 109 ? 3.666 -6.103 -3.091 1.00 88.25 109 THR A CA 1
ATOM 866 C C . THR A 1 109 ? 4.894 -6.944 -3.427 1.00 88.25 109 THR A C 1
ATOM 868 O O . THR A 1 109 ? 4.781 -7.951 -4.132 1.00 88.25 109 THR A O 1
ATOM 871 N N . THR A 1 110 ? 6.073 -6.510 -2.994 1.00 85.00 110 THR A N 1
ATOM 872 C CA . THR A 1 110 ? 7.350 -7.186 -3.255 1.00 85.00 110 THR A CA 1
ATOM 873 C C . THR A 1 110 ? 7.715 -8.149 -2.126 1.00 85.00 110 THR A C 1
ATOM 875 O O . THR A 1 110 ? 7.171 -8.060 -1.028 1.00 85.00 110 THR A O 1
ATOM 878 N N . ILE A 1 111 ? 8.626 -9.090 -2.396 1.00 79.62 111 ILE A N 1
ATOM 879 C CA . ILE A 1 111 ? 9.105 -10.078 -1.405 1.00 79.62 111 ILE A CA 1
ATOM 880 C C . ILE A 1 111 ? 9.761 -9.378 -0.221 1.00 79.62 111 ILE A C 1
ATOM 882 O O . ILE A 1 111 ? 9.501 -9.719 0.931 1.00 79.62 111 ILE A O 1
ATOM 886 N N . GLU A 1 112 ? 10.574 -8.368 -0.510 1.00 72.38 112 GLU A N 1
ATOM 887 C CA . GLU A 1 112 ? 11.052 -7.418 0.477 1.00 72.38 112 GLU A CA 1
ATOM 888 C C . GLU A 1 112 ? 10.683 -6.010 0.029 1.00 72.38 112 GLU A C 1
ATOM 890 O O . GLU A 1 112 ? 10.849 -5.628 -1.133 1.00 72.38 112 GLU A O 1
ATOM 895 N N . GLY A 1 113 ? 10.144 -5.236 0.959 1.00 61.25 113 GLY A N 1
ATOM 896 C CA . GLY A 1 113 ? 9.708 -3.877 0.705 1.00 61.25 113 GLY A CA 1
ATOM 897 C C . GLY A 1 113 ? 8.788 -3.424 1.819 1.00 61.25 113 GLY A C 1
ATOM 898 O O . GLY A 1 113 ? 7.621 -3.806 1.868 1.00 61.25 113 GLY A O 1
ATOM 899 N N . ASP A 1 114 ? 9.285 -2.546 2.686 1.00 65.00 114 ASP A N 1
ATOM 900 C CA . ASP A 1 114 ? 8.499 -1.889 3.742 1.00 65.00 114 ASP A CA 1
ATOM 901 C C . ASP A 1 114 ? 7.518 -0.839 3.172 1.00 65.00 114 ASP A C 1
ATOM 903 O O . ASP A 1 114 ? 7.207 0.175 3.800 1.00 65.00 114 ASP A O 1
ATOM 907 N N . LEU A 1 115 ? 7.037 -1.073 1.948 1.00 69.88 115 LEU A N 1
ATOM 908 C CA . LEU A 1 115 ? 6.241 -0.170 1.124 1.00 69.88 115 LEU A CA 1
ATOM 909 C C . LEU A 1 115 ? 4.808 -0.680 0.921 1.00 69.88 115 LEU A C 1
ATOM 911 O O . LEU A 1 115 ? 4.068 -0.130 0.113 1.00 69.88 115 LEU A O 1
ATOM 915 N N . GLY A 1 116 ? 4.381 -1.712 1.652 1.00 85.69 116 GLY A N 1
ATOM 916 C CA . GLY A 1 116 ? 3.004 -2.203 1.595 1.00 85.69 116 GLY A CA 1
ATOM 917 C C . GLY A 1 116 ? 2.592 -2.638 0.185 1.00 85.69 116 GLY A C 1
ATOM 918 O O . GLY A 1 116 ? 3.366 -3.274 -0.528 1.00 85.69 116 GLY A O 1
ATOM 919 N N . TYR A 1 117 ? 1.354 -2.325 -0.197 1.00 91.56 117 TYR A N 1
ATOM 920 C CA . TYR A 1 117 ? 0.812 -2.634 -1.519 1.00 91.56 117 TYR A CA 1
ATOM 921 C C . TYR A 1 117 ? 0.641 -1.359 -2.346 1.00 91.56 117 TYR A C 1
ATOM 923 O O . TYR A 1 117 ? 0.156 -0.350 -1.826 1.00 91.56 117 TYR A O 1
ATOM 931 N N . ILE A 1 118 ? 0.949 -1.422 -3.640 1.00 91.19 118 ILE A N 1
ATOM 932 C CA . ILE A 1 118 ? 0.767 -0.313 -4.590 1.00 91.19 118 ILE A CA 1
ATOM 933 C C . ILE A 1 118 ? -0.108 -0.789 -5.750 1.00 91.19 118 ILE A C 1
ATOM 935 O O . ILE A 1 118 ? -0.090 -1.961 -6.121 1.00 91.19 118 ILE A O 1
ATOM 939 N N . GLU A 1 119 ? -0.915 0.117 -6.292 1.00 92.44 119 GLU A N 1
ATOM 940 C CA . GLU A 1 119 ? -1.787 -0.156 -7.434 1.00 92.44 119 GLU A CA 1
ATOM 941 C C . GLU A 1 119 ? -0.978 -0.335 -8.722 1.00 92.44 119 GLU A C 1
ATOM 943 O O . GLU A 1 119 ? -0.153 0.508 -9.069 1.00 92.44 119 GLU A O 1
ATOM 948 N N . VAL A 1 120 ? -1.251 -1.418 -9.449 1.00 91.56 120 VAL A N 1
ATOM 949 C CA . VAL A 1 120 ? -0.596 -1.736 -10.721 1.00 91.56 120 VAL A CA 1
ATOM 950 C C . VAL A 1 120 ? -1.611 -1.766 -11.855 1.00 91.56 120 VAL A C 1
ATOM 952 O O . VAL A 1 120 ? -2.782 -2.114 -11.682 1.00 91.56 120 VAL A O 1
ATOM 955 N N . SER A 1 121 ? -1.160 -1.394 -13.047 1.00 90.81 121 SER A N 1
ATOM 956 C CA . SER A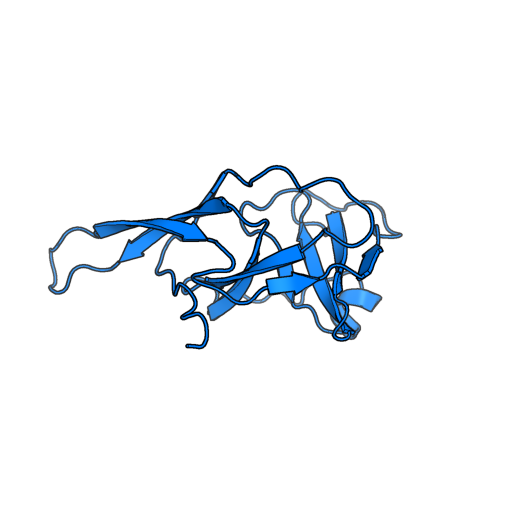 1 121 ? -1.940 -1.534 -14.269 1.00 90.81 121 SER A CA 1
ATOM 957 C C . SER A 1 121 ? -2.123 -3.006 -14.637 1.00 90.81 121 SER A C 1
ATOM 959 O O . SER A 1 121 ? -1.356 -3.885 -14.241 1.00 90.81 121 SER A O 1
ATOM 961 N N . LYS A 1 122 ? -3.119 -3.279 -15.484 1.00 89.44 122 LYS A N 1
ATOM 962 C CA . LYS A 1 122 ? -3.335 -4.622 -16.030 1.00 89.44 122 LYS A CA 1
ATOM 963 C C . LYS A 1 122 ? -2.100 -5.160 -16.767 1.00 89.44 122 LYS A C 1
ATOM 965 O O . LYS A 1 122 ? -1.806 -6.340 -16.647 1.00 89.44 122 LYS A O 1
ATOM 970 N N . LYS A 1 123 ? -1.362 -4.296 -17.473 1.00 89.06 123 LYS A N 1
ATOM 971 C CA . LYS A 1 123 ? -0.128 -4.676 -18.170 1.00 89.06 123 LYS A CA 1
ATOM 972 C C . LYS A 1 123 ? 0.973 -5.092 -17.186 1.00 89.06 123 LYS A C 1
ATOM 974 O O . LYS A 1 123 ? 1.571 -6.142 -17.366 1.00 89.06 123 LYS A O 1
ATOM 979 N N . GLU A 1 124 ? 1.205 -4.298 -16.139 1.00 88.88 124 GLU A N 1
ATOM 980 C CA . GLU A 1 124 ? 2.190 -4.613 -15.086 1.00 88.88 124 GLU A CA 1
ATOM 981 C C . GLU A 1 124 ? 1.839 -5.919 -14.354 1.00 88.88 124 GLU A C 1
ATOM 983 O O . GLU A 1 124 ? 2.719 -6.717 -14.034 1.00 88.88 124 GLU A O 1
ATOM 988 N N . TYR A 1 125 ? 0.542 -6.168 -14.148 1.00 88.50 125 TYR A N 1
ATOM 989 C CA . TYR A 1 125 ? 0.038 -7.434 -13.620 1.00 88.50 125 TYR A CA 1
ATOM 990 C C . TYR A 1 125 ? 0.312 -8.620 -14.562 1.00 88.50 125 TYR A C 1
ATOM 992 O O . TYR A 1 125 ? 0.857 -9.627 -14.122 1.00 88.50 125 TYR A O 1
ATOM 1000 N N . GLU A 1 126 ? -0.030 -8.503 -15.849 1.00 87.56 126 GLU A N 1
ATOM 1001 C CA . GLU A 1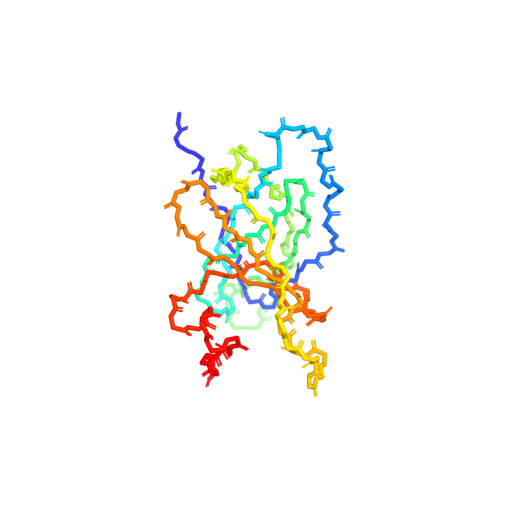 126 ? 0.155 -9.569 -16.850 1.00 87.56 126 GLU A CA 1
ATOM 1002 C C . GLU A 1 126 ? 1.631 -9.899 -17.109 1.00 87.56 126 GLU A C 1
ATOM 1004 O O . GLU A 1 126 ? 1.980 -11.061 -17.309 1.00 87.56 126 GLU A O 1
ATOM 1009 N N . GLU A 1 127 ? 2.502 -8.889 -17.095 1.00 85.62 127 GLU A N 1
ATOM 1010 C CA . GLU A 1 127 ? 3.945 -9.054 -17.297 1.00 85.62 127 GLU A CA 1
ATOM 1011 C C . GLU A 1 127 ? 4.685 -9.453 -16.009 1.00 85.62 127 GLU A C 1
ATOM 1013 O O . GLU A 1 127 ? 5.881 -9.746 -16.067 1.00 85.62 127 GLU A O 1
ATOM 1018 N N . GLU A 1 128 ? 3.998 -9.453 -14.859 1.00 81.50 128 GLU A N 1
ATOM 1019 C CA . GLU A 1 128 ? 4.582 -9.564 -13.516 1.00 81.50 128 GLU A CA 1
ATOM 1020 C C . GLU A 1 128 ? 5.812 -8.647 -13.334 1.00 81.50 128 GLU A C 1
ATOM 1022 O O . GLU A 1 128 ? 6.828 -9.033 -12.748 1.00 81.50 128 GLU A O 1
ATOM 1027 N N . ARG A 1 129 ? 5.736 -7.419 -13.863 1.00 72.31 129 ARG A N 1
ATOM 1028 C CA . ARG A 1 129 ? 6.819 -6.425 -13.838 1.00 72.31 129 ARG A CA 1
ATOM 1029 C C . ARG A 1 129 ? 6.278 -5.056 -13.471 1.00 72.31 129 ARG A C 1
ATOM 1031 O O . ARG A 1 129 ? 5.248 -4.628 -13.981 1.00 72.31 129 ARG A O 1
ATOM 1038 N N . TRP A 1 130 ? 7.031 -4.344 -12.642 1.00 69.88 130 TRP A N 1
ATOM 1039 C CA . TRP A 1 130 ? 6.843 -2.912 -12.460 1.00 69.88 130 TRP A CA 1
ATOM 1040 C C . TRP A 1 130 ? 7.532 -2.211 -13.623 1.00 69.88 130 TRP A C 1
ATOM 1042 O O . TRP A 1 130 ? 8.660 -2.562 -13.976 1.00 69.88 130 TRP A O 1
ATOM 1052 N N . ILE A 1 131 ? 6.886 -1.210 -14.215 1.00 56.88 131 ILE A N 1
ATOM 1053 C CA . ILE A 1 131 ? 7.659 -0.193 -14.927 1.00 56.88 131 ILE A CA 1
ATOM 1054 C C . ILE A 1 131 ? 8.546 0.435 -13.847 1.00 56.88 131 ILE A C 1
ATOM 1056 O O . ILE A 1 131 ? 8.024 0.787 -12.793 1.00 56.88 131 ILE A O 1
ATOM 1060 N N . GLU A 1 132 ? 9.866 0.493 -14.039 1.00 51.53 132 GLU A N 1
ATOM 1061 C CA . GLU A 1 132 ? 10.757 1.192 -13.106 1.00 51.53 132 GLU A CA 1
ATOM 1062 C C . GLU A 1 132 ? 10.258 2.639 -12.977 1.00 51.53 132 GLU A C 1
ATOM 1064 O O . GLU A 1 132 ? 10.428 3.455 -13.880 1.00 51.53 132 GLU A O 1
ATOM 1069 N N . ARG A 1 133 ? 9.537 2.929 -11.891 1.00 52.38 133 ARG A N 1
ATOM 1070 C CA . ARG A 1 133 ? 9.041 4.265 -11.557 1.00 52.38 133 ARG A CA 1
ATOM 1071 C C . ARG A 1 133 ? 10.062 4.903 -10.621 1.00 52.38 133 ARG A C 1
ATOM 1073 O O . ARG A 1 133 ? 9.814 5.010 -9.425 1.00 52.38 133 ARG A O 1
ATOM 1080 N N . PHE A 1 134 ? 11.226 5.244 -11.170 1.00 41.50 134 PHE A N 1
ATOM 1081 C CA . PHE A 1 134 ? 12.246 6.072 -10.523 1.00 41.50 134 PHE A CA 1
ATOM 1082 C C . PHE A 1 134 ? 12.808 7.065 -11.537 1.00 41.50 134 PHE A C 1
ATOM 1084 O O . PHE A 1 134 ? 13.244 6.615 -12.619 1.00 41.50 134 PHE A O 1
#

pLDDT: mean 83.22, std 12.09, range [41.5, 94.5]

Radius of gyration: 15.75 Å; Cα contacts (8 Å, |Δi|>4): 290; chains: 1; bounding box: 36×45×32 Å

Sequence (134 aa):
MKPQNIKSGEYTQIISGAKNVSGKGKEYLVRFYNGMIGEYMYVTEGTKIYWLEPGDYIGDKDKKMFATITSNNSEKYFVKNKIFRNTSPIGNGSIDHFVELENGKILATTIEGDLGYIEVSKKEYEEERWIERF

Mean predicted aligned error: 6.74 Å

Foldseek 3Di:
DQAAAAAAAAPKFWPDADDAPDDVFRGKWWWHQYHHLRAIATGHQQTKMWHWDDDPDDPDDTDIDIDGTHCNNTPIWTFPDKAADPDDDPDQQQWGTWTQTPVRWIWTDGNDDSRHIGTDDPVCVVVSHDPPSD

Secondary structure (DSSP, 8-state):
------EE-EEEEEEEPPPP--STT--EEEEEEETTTTEEEEEETT-EEEEEEPPSSTTPPPEEEEEE--TTTS-EEEEEEEEE-SS---STTSEEEEEEETTS-EEEEESS-TT-EEEE-HHHHHTT------

Solvent-accessible surface area (backbone atoms only — not comparable to full-atom values): 7611 Å² total; per-residue (Å²): 132,81,51,62,56,50,71,44,33,44,79,59,39,56,78,45,75,37,79,80,61,87,50,95,90,54,45,46,32,21,41,33,37,38,50,68,78,72,42,62,31,33,37,41,52,57,19,30,36,37,20,33,42,78,40,98,49,97,85,50,69,64,42,82,43,76,50,67,44,31,65,76,40,5,59,72,43,49,55,66,43,78,45,70,64,93,71,82,76,88,52,56,77,27,70,48,36,34,38,34,30,73,87,72,49,41,28,39,27,40,66,50,59,70,63,53,26,38,76,48,53,70,65,33,59,76,68,71,40,78,77,84,89,120

Nearest PDB structures (foldseek):
  9hcj-assembly1_D0  TM=3.030E-01  e=1.809E+00  Dictyostelium discoideum
  8pdt-assembly1_A  TM=1.938E-01  e=5.919E+00  Paradendryphiella salina
  8p6o-assembly1_A  TM=1.335E-01  e=5.919E+00  Paradendryphiella salina